Protein AF-A0A936UCB1-F1 (afdb_monomer_lite)

Radius of gyration: 18.05 Å; chains: 1; bounding box: 38×47×45 Å

Sequence (151 aa):
MPIAEDTWVQVEEYYRLNTLGQANGAHMTWVNGNPQIIRSNLQPRTDATQKFSCSYLVIGMDYWINTGSTQGVGVWYDDHYLDTTRARLVLANAASWNASTIRSPQPATSWSTTGVVAQFKPAGFASGTDAWLYLIRADGSVSPGWKIRLP

pLDDT: mean 87.64, std 11.0, range [55.38, 97.44]

Foldseek 3Di:
DDDDPPDDKDKDWDWAADDAPFQQTWTWIDILLHTPDTGGRHHPDNDPPDDDDPVDDDPDDDDDDDPPDPDDDDDDDDQDDDDPAQWFKWKFDDQDSSPTSDTHTFDFPDDDPVDTHGDDDCPPPDAQDKIWIWTQDRVRDIDRTDIDTHD

Structure (mmCIF, N/CA/C/O backbone):
data_AF-A0A936UCB1-F1
#
_entry.id   AF-A0A936UCB1-F1
#
loop_
_atom_site.group_PDB
_atom_site.id
_atom_site.type_symbol
_atom_site.label_atom_id
_atom_site.label_alt_id
_atom_site.label_comp_id
_atom_site.label_asym_id
_atom_site.label_entity_id
_atom_site.label_seq_id
_atom_site.pdbx_PDB_ins_code
_atom_site.Cartn_x
_atom_site.Cartn_y
_atom_site.Cartn_z
_atom_site.occupancy
_atom_site.B_iso_or_equiv
_atom_site.auth_seq_id
_atom_site.auth_comp_id
_atom_site.auth_asym_id
_atom_site.auth_atom_id
_atom_site.pdbx_PDB_model_num
ATOM 1 N N . MET A 1 1 ? -14.006 5.655 -10.921 1.00 55.88 1 MET A N 1
ATOM 2 C CA . MET A 1 1 ? -15.152 6.122 -10.108 1.00 55.88 1 MET A CA 1
ATOM 3 C C . MET A 1 1 ? -14.958 7.610 -9.877 1.00 55.88 1 MET A C 1
ATOM 5 O O . MET A 1 1 ? -13.834 7.960 -9.536 1.00 55.88 1 MET A O 1
ATOM 9 N N . PRO A 1 2 ? -15.955 8.478 -10.114 1.00 69.06 2 PRO A N 1
ATOM 10 C CA . PRO A 1 2 ? -15.820 9.886 -9.754 1.00 69.06 2 PRO A CA 1
ATOM 11 C C . PRO A 1 2 ? -15.627 9.999 -8.236 1.00 69.06 2 PRO A C 1
ATOM 13 O O . PRO A 1 2 ? -16.354 9.365 -7.472 1.00 69.06 2 PRO A O 1
ATOM 16 N N . ILE A 1 3 ? -14.605 10.741 -7.816 1.00 75.06 3 ILE A N 1
ATOM 17 C CA . ILE A 1 3 ? -14.358 11.073 -6.410 1.00 75.06 3 ILE A CA 1
ATOM 18 C C . ILE A 1 3 ? -15.127 12.363 -6.140 1.00 75.06 3 ILE A C 1
ATOM 20 O O . ILE A 1 3 ? -15.016 13.307 -6.920 1.00 75.06 3 ILE A O 1
ATOM 24 N N . ALA A 1 4 ? -15.948 12.374 -5.092 1.00 79.69 4 ALA A N 1
ATOM 25 C CA . ALA A 1 4 ? -16.664 13.578 -4.691 1.00 79.69 4 ALA A CA 1
ATOM 26 C C . ALA A 1 4 ? -15.680 14.645 -4.190 1.00 79.69 4 ALA A C 1
ATOM 28 O O . ALA A 1 4 ? -14.656 14.315 -3.588 1.00 79.69 4 ALA A O 1
ATOM 29 N N . GLU A 1 5 ? -16.010 15.914 -4.423 1.00 80.12 5 GLU A N 1
ATOM 30 C CA . GLU A 1 5 ? -15.307 17.040 -3.803 1.00 80.12 5 GLU A CA 1
ATOM 31 C C . GLU A 1 5 ? -15.405 16.951 -2.265 1.00 80.12 5 GLU A C 1
ATOM 33 O O . GLU A 1 5 ? -16.261 16.245 -1.720 1.00 80.12 5 GLU A O 1
ATOM 38 N N . ASP A 1 6 ? -14.472 17.603 -1.564 1.00 81.44 6 ASP A N 1
ATOM 39 C CA . ASP A 1 6 ? -14.401 17.654 -0.094 1.00 81.44 6 ASP A CA 1
ATOM 40 C C . ASP A 1 6 ? -14.372 16.287 0.617 1.00 81.44 6 ASP A C 1
ATOM 42 O O . ASP A 1 6 ? -14.832 16.133 1.750 1.00 81.44 6 ASP A O 1
ATOM 46 N N . THR A 1 7 ? -13.808 15.269 -0.038 1.00 85.69 7 THR A N 1
ATOM 47 C CA . THR A 1 7 ? -13.729 13.908 0.503 1.00 85.69 7 THR A CA 1
ATOM 48 C C . THR A 1 7 ? -12.285 13.429 0.605 1.00 85.69 7 THR A C 1
ATOM 50 O O . THR A 1 7 ? -11.549 13.415 -0.381 1.00 85.69 7 THR A O 1
ATOM 53 N N . TRP A 1 8 ? -11.892 12.950 1.789 1.00 86.44 8 TRP A N 1
ATOM 54 C CA . TRP A 1 8 ? -10.633 12.228 1.958 1.00 86.44 8 TRP A CA 1
ATOM 55 C C . TRP A 1 8 ? -10.693 10.877 1.249 1.00 86.44 8 TRP A C 1
ATOM 57 O O . TRP A 1 8 ? -11.614 10.082 1.454 1.00 86.44 8 TRP A O 1
ATOM 67 N N . VAL A 1 9 ? -9.676 10.597 0.441 1.00 89.00 9 VAL A N 1
ATOM 68 C CA . VAL A 1 9 ? -9.465 9.283 -0.160 1.00 89.00 9 VAL A CA 1
ATOM 69 C C . VAL A 1 9 ? -8.089 8.763 0.204 1.00 89.00 9 VAL A C 1
ATOM 71 O O . VAL A 1 9 ? -7.118 9.510 0.284 1.00 89.00 9 VAL A O 1
ATOM 74 N N . GLN A 1 10 ? -7.998 7.454 0.374 1.00 90.50 10 GLN A N 1
ATOM 75 C CA . GLN A 1 10 ? -6.728 6.772 0.458 1.00 90.50 10 GLN A CA 1
ATOM 76 C C . GLN A 1 10 ? -6.273 6.371 -0.945 1.00 90.50 10 GLN A C 1
ATOM 78 O O . GLN A 1 10 ? -6.988 5.650 -1.645 1.00 90.50 10 GLN A O 1
ATOM 83 N N . VAL A 1 11 ? -5.052 6.757 -1.309 1.00 90.69 11 VAL A N 1
ATOM 84 C CA . VAL A 1 11 ? -4.377 6.275 -2.517 1.00 90.69 11 VAL A CA 1
ATOM 85 C C . VAL A 1 11 ? -3.278 5.288 -2.126 1.00 90.69 11 VAL A C 1
ATOM 87 O O . VAL A 1 11 ? -2.480 5.549 -1.230 1.00 90.69 11 VAL A O 1
ATOM 90 N N . GLU A 1 12 ? -3.245 4.139 -2.796 1.00 92.06 12 GLU A N 1
ATOM 91 C CA . GLU A 1 12 ? -2.152 3.170 -2.710 1.00 92.06 12 GLU A CA 1
ATOM 92 C C . GLU A 1 12 ? -1.565 2.968 -4.105 1.00 92.06 12 GLU A C 1
ATOM 94 O O . GLU A 1 12 ? -2.309 2.707 -5.052 1.00 92.06 12 GLU A O 1
ATOM 99 N N . GLU A 1 13 ? -0.240 3.021 -4.220 1.00 91.56 13 GLU A N 1
ATOM 100 C CA . GLU A 1 13 ? 0.474 2.735 -5.460 1.00 91.56 13 GLU A CA 1
ATOM 101 C C . GLU A 1 13 ? 1.567 1.686 -5.233 1.00 91.56 13 GLU A C 1
ATOM 103 O O . GLU A 1 13 ? 2.275 1.686 -4.225 1.00 91.56 13 GLU A O 1
ATOM 108 N N . TYR A 1 14 ? 1.705 0.774 -6.193 1.00 92.06 14 TYR A N 1
ATOM 109 C CA . TYR A 1 14 ? 2.796 -0.184 -6.265 1.00 92.06 14 TYR A CA 1
ATOM 110 C C . TYR A 1 14 ? 3.410 -0.170 -7.659 1.00 92.06 14 TYR A C 1
ATOM 112 O O . TYR A 1 14 ? 2.719 -0.383 -8.660 1.00 92.06 14 TYR A O 1
ATOM 120 N N . TYR A 1 15 ? 4.730 -0.007 -7.705 1.00 92.06 15 TYR A N 1
ATOM 121 C CA . TYR A 1 15 ? 5.501 -0.050 -8.935 1.00 92.06 15 TYR A CA 1
ATOM 122 C C . TYR A 1 15 ? 6.654 -1.045 -8.824 1.00 92.06 15 TYR A C 1
ATOM 124 O O . TYR A 1 15 ? 7.348 -1.120 -7.810 1.00 92.06 15 TYR A O 1
ATOM 132 N N . ARG A 1 16 ? 6.881 -1.813 -9.890 1.00 91.81 16 ARG A N 1
ATOM 133 C CA . ARG A 1 16 ? 8.014 -2.734 -10.007 1.00 91.81 16 ARG A CA 1
ATOM 134 C C . ARG A 1 16 ? 8.552 -2.722 -11.428 1.00 91.81 16 ARG A C 1
ATOM 136 O O . ARG A 1 16 ? 7.820 -3.004 -12.375 1.00 91.81 16 ARG A O 1
ATOM 143 N N . LEU A 1 17 ? 9.855 -2.489 -11.571 1.00 92.88 17 LEU A N 1
ATOM 144 C CA . LEU A 1 17 ? 10.539 -2.665 -12.851 1.00 92.88 17 LEU A CA 1
ATOM 145 C C . LEU A 1 17 ? 10.477 -4.124 -13.316 1.00 92.88 17 LEU A C 1
ATOM 147 O O . LEU A 1 17 ? 10.428 -5.060 -12.521 1.00 92.88 17 LEU A O 1
ATOM 151 N N . ASN A 1 18 ? 10.535 -4.317 -14.625 1.00 96.00 18 ASN A N 1
ATOM 152 C CA . ASN A 1 18 ? 10.635 -5.639 -15.222 1.00 96.00 18 ASN A CA 1
ATOM 153 C C . ASN A 1 18 ? 12.029 -6.268 -15.057 1.00 96.00 18 ASN A C 1
ATOM 155 O O . ASN A 1 18 ? 13.029 -5.580 -14.828 1.00 96.00 18 ASN A O 1
ATOM 159 N N . THR A 1 19 ? 12.114 -7.581 -15.252 1.00 95.88 19 THR A N 1
ATOM 160 C CA . THR A 1 19 ? 13.345 -8.288 -15.631 1.00 95.88 19 THR A CA 1
ATOM 161 C C . THR A 1 19 ? 13.718 -7.903 -17.068 1.00 95.88 19 THR A C 1
ATOM 163 O O . THR A 1 19 ? 12.837 -7.759 -17.914 1.00 95.88 19 THR A O 1
ATOM 166 N N . LEU A 1 20 ? 15.009 -7.719 -17.371 1.00 96.19 20 LEU A N 1
ATOM 167 C CA . LEU A 1 20 ? 15.438 -7.324 -18.720 1.00 96.19 20 LEU A CA 1
ATOM 168 C C . LEU A 1 20 ? 15.006 -8.349 -19.774 1.00 96.19 20 LEU A C 1
ATOM 170 O O . LEU A 1 20 ? 15.122 -9.553 -19.560 1.00 96.19 20 LEU A O 1
ATOM 174 N N . GLY A 1 21 ? 14.480 -7.847 -20.893 1.00 95.75 21 GLY A N 1
ATOM 175 C CA . GLY A 1 21 ? 13.945 -8.666 -21.984 1.00 95.75 21 GLY A CA 1
ATOM 176 C C . GLY A 1 21 ? 12.608 -9.357 -21.684 1.00 95.75 21 GLY A C 1
ATOM 177 O O . GLY A 1 21 ? 12.139 -10.125 -22.515 1.00 95.75 21 GLY A O 1
ATOM 178 N N . GLN A 1 22 ? 11.994 -9.109 -20.522 1.00 97.44 22 GLN A N 1
ATOM 179 C CA . GLN A 1 22 ? 10.704 -9.681 -20.133 1.00 97.44 22 GLN A CA 1
ATOM 180 C C . GLN A 1 22 ? 9.688 -8.568 -19.868 1.00 97.44 22 GLN A C 1
ATOM 182 O O . GLN A 1 22 ? 10.001 -7.579 -19.207 1.00 97.44 22 GLN A O 1
ATOM 187 N N . ALA A 1 23 ? 8.450 -8.750 -20.317 1.00 96.75 23 ALA A N 1
ATOM 188 C CA . ALA A 1 23 ? 7.335 -7.859 -20.003 1.00 96.75 23 ALA A CA 1
ATOM 189 C C . ALA A 1 23 ? 6.635 -8.318 -18.711 1.00 96.75 23 ALA A C 1
ATOM 191 O O . ALA A 1 23 ? 5.514 -8.811 -18.743 1.00 96.75 23 ALA A O 1
ATOM 192 N N . ASN A 1 24 ? 7.328 -8.224 -17.571 1.00 96.50 24 ASN A N 1
ATOM 193 C CA . ASN A 1 24 ? 6.841 -8.673 -16.254 1.00 96.50 24 ASN A CA 1
ATOM 194 C C . ASN A 1 24 ? 6.903 -7.580 -15.164 1.00 96.50 24 ASN A C 1
ATOM 196 O O . ASN A 1 24 ? 6.847 -7.872 -13.966 1.00 96.50 24 ASN A O 1
ATOM 200 N N . GLY A 1 25 ? 7.066 -6.319 -15.554 1.00 95.56 25 GLY A N 1
ATOM 201 C CA . GLY A 1 25 ? 6.957 -5.160 -14.672 1.00 95.56 25 GLY A CA 1
ATOM 202 C C . GLY A 1 25 ? 5.511 -4.918 -14.243 1.00 95.56 25 GLY A C 1
ATOM 203 O O . GLY A 1 25 ? 4.572 -5.369 -14.901 1.00 95.56 25 GLY A O 1
ATOM 204 N N . ALA A 1 26 ? 5.330 -4.194 -13.142 1.00 94.75 26 ALA A N 1
ATOM 205 C CA . ALA A 1 26 ? 4.020 -3.941 -12.561 1.00 94.75 26 ALA A CA 1
ATOM 206 C C . ALA A 1 26 ? 3.805 -2.462 -12.237 1.00 94.75 26 ALA A C 1
ATOM 208 O O . ALA A 1 26 ? 4.715 -1.793 -11.756 1.00 94.75 26 ALA A O 1
ATOM 209 N N . HIS A 1 27 ? 2.581 -1.994 -12.473 1.00 94.38 27 HIS A N 1
ATOM 210 C CA . HIS A 1 27 ? 2.055 -0.727 -11.980 1.00 94.38 27 HIS A CA 1
ATOM 211 C C . HIS A 1 27 ? 0.621 -0.978 -11.531 1.00 94.38 27 HIS A C 1
ATOM 213 O O . HIS A 1 27 ? -0.216 -1.446 -12.313 1.00 94.38 27 HIS A O 1
ATOM 219 N N . MET A 1 28 ? 0.361 -0.724 -10.258 1.00 94.19 28 MET A N 1
ATOM 220 C CA . MET A 1 28 ? -0.936 -0.942 -9.652 1.00 94.19 28 MET A CA 1
ATOM 221 C C . MET A 1 28 ? -1.307 0.249 -8.779 1.00 94.19 28 MET A C 1
ATOM 223 O O . MET A 1 28 ? -0.477 0.720 -8.006 1.00 94.19 28 MET A O 1
ATOM 227 N N . THR A 1 29 ? -2.555 0.690 -8.880 1.00 93.44 29 THR A N 1
ATOM 228 C CA . THR A 1 29 ? -3.090 1.805 -8.099 1.00 93.44 29 THR A CA 1
ATOM 229 C C . THR A 1 29 ? -4.451 1.424 -7.550 1.00 93.44 29 THR A C 1
ATOM 231 O O . THR A 1 29 ? -5.295 0.893 -8.282 1.00 93.44 29 THR A O 1
ATOM 234 N N . TRP A 1 30 ? -4.688 1.745 -6.284 1.00 93.19 30 TRP A N 1
ATOM 235 C CA . TRP A 1 30 ? -5.982 1.612 -5.632 1.00 93.19 30 TRP A CA 1
ATOM 236 C C . TRP A 1 30 ? -6.408 2.944 -5.028 1.00 93.19 30 TRP A C 1
ATOM 238 O O . TRP A 1 30 ? -5.582 3.695 -4.517 1.00 93.19 30 TRP A O 1
ATOM 248 N N . VAL A 1 31 ? -7.714 3.198 -5.055 1.00 92.88 31 VAL A N 1
ATOM 249 C CA . VAL A 1 31 ? -8.354 4.321 -4.363 1.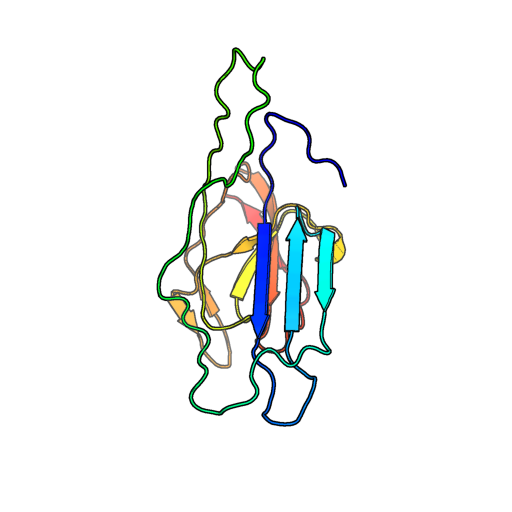00 92.88 31 VAL A CA 1
ATOM 250 C C . VAL A 1 31 ? -9.409 3.753 -3.427 1.00 92.88 31 VAL A C 1
ATOM 252 O O . VAL A 1 31 ? -10.301 3.026 -3.872 1.00 92.88 31 VAL A O 1
ATOM 255 N N . ASN A 1 32 ? -9.295 4.037 -2.129 1.00 92.19 32 ASN A N 1
ATOM 256 C CA . ASN A 1 32 ? -10.138 3.460 -1.075 1.00 92.19 32 ASN A CA 1
ATOM 257 C C . ASN A 1 32 ? -10.234 1.931 -1.194 1.00 92.19 32 ASN A C 1
ATOM 259 O O . ASN A 1 32 ? -11.317 1.350 -1.188 1.00 92.19 32 ASN A O 1
ATOM 263 N N . GLY A 1 33 ? -9.091 1.285 -1.436 1.00 91.56 33 GLY A N 1
ATOM 264 C CA . GLY A 1 33 ? -8.991 -0.158 -1.640 1.00 91.56 33 GLY A CA 1
ATOM 265 C C . GLY A 1 33 ? -9.524 -0.700 -2.973 1.00 91.56 33 GLY A C 1
ATOM 266 O O . GLY A 1 33 ? -9.289 -1.875 -3.268 1.00 91.56 33 GLY A O 1
ATOM 267 N N . ASN A 1 34 ? -10.163 0.132 -3.804 1.00 91.94 34 ASN A N 1
ATOM 268 C CA . ASN A 1 34 ? -10.702 -0.250 -5.109 1.00 91.94 34 ASN A CA 1
ATOM 269 C C . ASN A 1 34 ? -9.644 -0.106 -6.212 1.00 91.94 34 ASN A C 1
ATOM 271 O O . ASN A 1 34 ? -9.070 0.980 -6.352 1.00 91.94 34 ASN A O 1
ATOM 275 N N . PRO A 1 35 ? -9.406 -1.140 -7.038 1.00 92.44 35 PRO A N 1
ATOM 276 C CA . PRO A 1 35 ? -8.410 -1.078 -8.103 1.00 92.44 35 PRO A CA 1
ATOM 277 C C . PRO A 1 35 ? -8.792 -0.028 -9.154 1.00 92.44 35 PRO A C 1
ATOM 279 O O . PRO A 1 35 ? -9.907 -0.039 -9.669 1.00 92.44 35 PRO A O 1
ATOM 282 N N . GLN A 1 36 ? -7.855 0.863 -9.481 1.00 93.38 36 GLN A N 1
ATOM 283 C CA . GLN A 1 36 ? -7.975 1.827 -10.583 1.00 93.38 36 GLN A CA 1
ATOM 284 C C . GLN A 1 36 ? -7.072 1.437 -11.757 1.00 93.38 36 GLN A C 1
ATOM 286 O O . GLN A 1 36 ? -7.476 1.508 -12.915 1.00 93.38 36 GLN A O 1
ATOM 291 N N . ILE A 1 37 ? -5.853 0.982 -11.456 1.00 94.38 37 ILE A N 1
ATOM 292 C CA . ILE A 1 37 ? -4.878 0.499 -12.437 1.00 94.38 37 ILE A CA 1
ATOM 293 C C . ILE A 1 37 ? -4.357 -0.843 -11.943 1.00 94.38 37 ILE A C 1
ATOM 295 O O . ILE A 1 37 ? -3.934 -0.948 -10.798 1.00 94.38 37 ILE A O 1
ATOM 299 N N . ILE A 1 38 ? -4.370 -1.866 -12.799 1.00 95.69 38 ILE A N 1
ATOM 300 C CA . ILE A 1 38 ? -3.748 -3.167 -12.528 1.00 95.69 38 ILE A CA 1
ATOM 301 C C . ILE A 1 38 ? -3.043 -3.616 -13.805 1.00 95.69 38 ILE A C 1
ATOM 303 O O . ILE A 1 38 ? -3.665 -4.148 -14.722 1.00 95.69 38 ILE A O 1
ATOM 307 N N . ARG A 1 39 ? -1.736 -3.361 -13.885 1.00 96.31 39 ARG A N 1
ATOM 308 C CA . ARG A 1 39 ? -0.881 -3.781 -15.000 1.00 96.31 39 ARG A CA 1
ATOM 309 C C . ARG A 1 39 ? 0.265 -4.618 -14.450 1.00 96.31 39 ARG A C 1
ATOM 311 O O . ARG A 1 39 ? 0.940 -4.194 -13.516 1.00 96.31 39 ARG A O 1
ATOM 318 N N . SER A 1 40 ? 0.484 -5.795 -15.023 1.00 95.38 40 SER A N 1
ATOM 319 C CA . SER A 1 40 ? 1.518 -6.754 -14.588 1.00 95.38 40 SER A CA 1
ATOM 320 C C .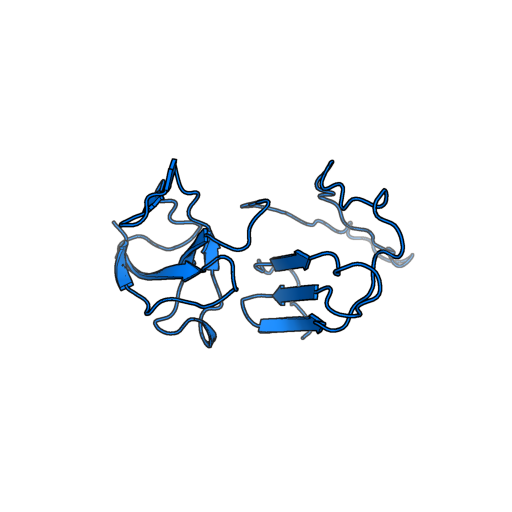 SER A 1 40 ? 2.393 -7.272 -15.734 1.00 95.38 40 SER A C 1
ATOM 322 O O . SER A 1 40 ? 3.250 -8.129 -15.526 1.00 95.38 40 SER A O 1
ATOM 324 N N . ASN A 1 41 ? 2.183 -6.737 -16.934 1.00 96.50 41 ASN A N 1
ATOM 325 C CA . ASN A 1 41 ? 2.848 -7.107 -18.177 1.00 96.50 41 ASN A CA 1
ATOM 326 C C . ASN A 1 41 ? 3.642 -5.931 -18.775 1.00 96.50 41 ASN A C 1
ATOM 328 O O . ASN A 1 41 ? 3.652 -5.723 -19.986 1.00 96.50 41 ASN A O 1
ATOM 332 N N . LEU A 1 42 ? 4.253 -5.105 -17.923 1.00 96.19 42 LEU A N 1
ATOM 333 C CA . LEU A 1 42 ? 4.973 -3.908 -18.361 1.00 96.19 42 LEU A CA 1
ATOM 334 C C . LEU A 1 42 ? 6.447 -4.208 -18.645 1.00 96.19 42 LEU A C 1
ATOM 336 O O . LEU A 1 42 ? 7.047 -5.068 -18.005 1.00 96.19 42 LEU A O 1
ATOM 340 N N . GLN A 1 43 ? 7.058 -3.437 -19.542 1.00 95.94 43 GLN A N 1
ATOM 341 C CA . GLN A 1 43 ? 8.508 -3.430 -19.752 1.00 95.94 43 GLN A CA 1
ATOM 342 C C . GLN A 1 43 ? 9.064 -1.998 -19.632 1.00 95.94 43 GLN A C 1
ATOM 344 O O . GLN A 1 43 ? 9.502 -1.424 -20.625 1.00 95.94 43 GLN A O 1
ATOM 349 N N . PRO A 1 44 ? 9.006 -1.376 -18.436 1.00 92.12 44 PRO A N 1
ATOM 350 C CA . PRO A 1 44 ? 9.419 0.017 -18.249 1.00 92.12 44 PRO A CA 1
ATOM 351 C C . PRO A 1 44 ? 10.921 0.262 -18.417 1.00 92.12 44 PRO A C 1
ATOM 353 O O . PRO A 1 44 ? 11.326 1.407 -18.589 1.00 92.12 44 PRO A O 1
ATOM 356 N N . ARG A 1 45 ? 11.753 -0.785 -18.366 1.00 94.06 45 ARG A N 1
ATOM 357 C CA . ARG A 1 45 ? 13.180 -0.688 -18.670 1.00 94.06 45 ARG A CA 1
ATOM 358 C C . ARG A 1 45 ? 13.621 -1.693 -19.726 1.00 94.06 45 ARG A C 1
ATOM 360 O O . ARG A 1 45 ? 13.208 -2.857 -19.740 1.00 94.06 45 ARG A O 1
ATOM 367 N N . THR A 1 46 ? 14.529 -1.236 -20.570 1.00 95.81 46 THR A N 1
ATOM 368 C CA . THR A 1 46 ? 15.224 -2.016 -21.597 1.00 95.81 46 THR A CA 1
ATOM 369 C C . THR A 1 46 ? 16.699 -2.207 -21.262 1.00 95.81 46 THR A C 1
ATOM 371 O O . THR A 1 46 ? 17.335 -3.069 -21.856 1.00 95.81 46 THR A O 1
ATOM 374 N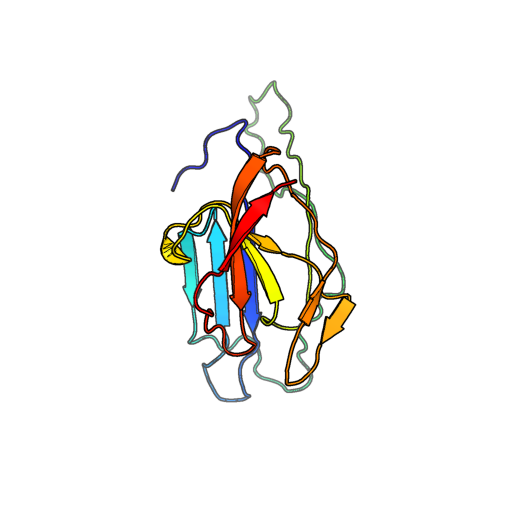 N . ASP A 1 47 ? 17.226 -1.463 -20.286 1.00 94.62 47 ASP A N 1
ATOM 375 C CA . ASP A 1 47 ? 18.636 -1.482 -19.899 1.00 94.62 47 ASP A CA 1
ATOM 376 C C . ASP A 1 47 ? 18.831 -1.629 -18.372 1.00 94.62 47 ASP A C 1
ATOM 378 O O . ASP A 1 47 ? 17.978 -1.255 -17.561 1.00 94.62 47 ASP A O 1
ATOM 382 N N . ALA A 1 48 ? 19.955 -2.221 -17.950 1.00 91.56 48 ALA A N 1
ATOM 383 C CA . ALA A 1 48 ? 20.285 -2.433 -16.538 1.00 91.56 48 ALA A CA 1
ATOM 384 C C . ALA A 1 48 ? 20.566 -1.130 -15.767 1.00 91.56 48 ALA A C 1
ATOM 386 O O . ALA A 1 48 ? 20.392 -1.099 -14.543 1.00 91.56 48 ALA A O 1
ATOM 387 N N . THR A 1 49 ? 21.005 -0.084 -16.465 1.00 92.00 49 THR A N 1
ATOM 388 C CA . THR A 1 49 ? 21.327 1.246 -15.928 1.00 92.00 49 THR A CA 1
ATOM 389 C C . THR A 1 49 ? 20.080 2.069 -15.613 1.00 92.00 49 THR A C 1
ATOM 391 O O . THR A 1 49 ? 20.126 2.923 -14.733 1.00 92.00 49 THR A O 1
ATOM 394 N N . GLN A 1 50 ? 18.943 1.769 -16.245 1.00 91.19 50 GLN A N 1
ATOM 395 C CA . GLN A 1 50 ? 17.662 2.406 -15.952 1.00 91.19 50 GLN A CA 1
ATOM 396 C C . GLN A 1 50 ? 17.153 1.935 -14.584 1.00 91.19 50 GLN A C 1
ATOM 398 O O . GLN A 1 50 ? 16.717 0.789 -14.415 1.00 91.19 50 GLN A O 1
ATOM 403 N N . LYS A 1 51 ? 17.244 2.819 -13.588 1.00 84.88 51 LYS A N 1
ATOM 404 C CA . LYS A 1 51 ? 16.765 2.584 -12.223 1.00 84.88 51 LYS A CA 1
ATOM 405 C C . LYS A 1 51 ? 15.465 3.335 -11.975 1.00 84.88 51 LYS A C 1
ATOM 407 O O . LYS A 1 51 ? 15.233 4.404 -12.530 1.00 84.88 51 LYS A O 1
ATOM 412 N N . PHE A 1 52 ? 14.637 2.768 -11.107 1.00 78.50 52 PHE A N 1
ATOM 413 C CA . PHE A 1 52 ? 13.493 3.472 -10.557 1.00 78.50 52 PHE A CA 1
ATOM 414 C C . PHE A 1 52 ? 13.999 4.314 -9.392 1.00 78.50 52 PHE A C 1
ATOM 416 O O . PHE A 1 52 ? 14.321 3.789 -8.327 1.00 78.50 52 PHE A O 1
ATOM 423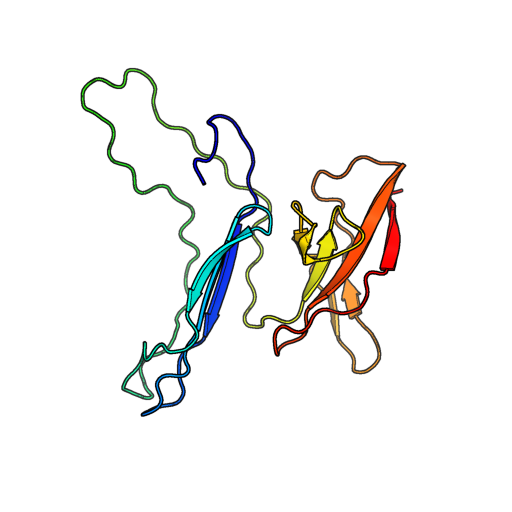 N N . SER A 1 53 ? 14.152 5.606 -9.645 1.00 71.81 53 SER A N 1
ATOM 424 C CA . SER A 1 53 ? 14.618 6.568 -8.657 1.00 71.81 53 SER A CA 1
ATOM 425 C C . SER A 1 53 ? 13.410 7.183 -7.959 1.00 71.81 53 SER A C 1
ATOM 427 O O . SER A 1 53 ? 12.858 8.170 -8.434 1.00 71.81 53 SER A O 1
ATOM 429 N N . CYS A 1 54 ? 13.013 6.637 -6.809 1.00 63.78 54 CYS A N 1
ATOM 430 C CA . CYS A 1 54 ? 12.114 7.328 -5.876 1.00 63.78 54 CYS A CA 1
ATOM 431 C C . CYS A 1 54 ? 12.881 8.414 -5.103 1.00 63.78 54 CYS A C 1
ATOM 433 O O . CYS A 1 54 ? 12.913 8.411 -3.877 1.00 63.78 54 CYS A O 1
ATOM 435 N N . SER A 1 55 ? 13.583 9.303 -5.808 1.00 55.38 55 SER A N 1
ATOM 436 C CA . SER A 1 55 ? 14.440 10.321 -5.183 1.00 55.38 55 SER A CA 1
ATOM 437 C C . SER A 1 55 ? 13.648 11.492 -4.600 1.00 55.38 55 SER A C 1
ATOM 439 O O . SER A 1 55 ? 14.201 12.266 -3.827 1.00 55.38 55 SER A O 1
ATOM 441 N N . TYR A 1 56 ? 12.373 11.633 -4.965 1.00 57.44 56 TYR A N 1
ATOM 442 C CA . TYR A 1 56 ? 11.476 12.646 -4.428 1.00 57.44 56 TYR A CA 1
ATOM 443 C C . TYR A 1 56 ? 10.023 12.175 -4.547 1.00 57.44 56 TYR A C 1
ATOM 445 O O . TYR A 1 56 ? 9.628 11.582 -5.550 1.00 57.44 56 TYR A O 1
ATOM 453 N N . LEU A 1 57 ? 9.237 12.429 -3.502 1.00 68.50 57 LEU A N 1
ATOM 454 C CA . LEU A 1 57 ? 7.782 12.348 -3.548 1.00 68.50 57 LEU A CA 1
ATOM 455 C C . LEU A 1 57 ? 7.276 13.686 -4.088 1.00 68.50 57 LEU A C 1
ATOM 457 O O . LEU A 1 57 ? 7.515 14.726 -3.473 1.00 68.50 57 LEU A O 1
ATOM 461 N N . VAL A 1 58 ? 6.593 13.673 -5.231 1.00 68.25 58 VAL A N 1
ATOM 462 C CA . VAL A 1 58 ? 5.873 14.860 -5.702 1.00 68.25 58 VAL A CA 1
ATOM 463 C C . VAL A 1 58 ? 4.541 14.904 -4.977 1.00 68.25 58 VAL A C 1
ATOM 465 O O . VAL A 1 58 ? 3.613 14.184 -5.329 1.00 68.25 58 VAL A O 1
ATOM 468 N N . ILE A 1 59 ? 4.465 15.743 -3.948 1.00 70.06 59 ILE A N 1
ATOM 469 C CA . ILE A 1 59 ? 3.196 16.127 -3.335 1.00 70.06 59 ILE A CA 1
ATOM 470 C C . ILE A 1 59 ? 2.749 17.400 -4.048 1.00 70.06 59 ILE A C 1
ATOM 472 O O . ILE A 1 59 ? 3.315 18.470 -3.830 1.00 70.06 59 ILE A O 1
ATOM 476 N N . GLY A 1 60 ? 1.778 17.283 -4.947 1.00 65.38 60 GLY A N 1
ATOM 477 C CA . GLY A 1 60 ? 1.283 18.413 -5.723 1.00 65.38 60 GLY A CA 1
ATOM 478 C C . GLY A 1 60 ? 0.174 17.999 -6.678 1.00 65.38 60 GLY A C 1
ATOM 479 O O . GLY A 1 60 ? 0.112 16.853 -7.113 1.00 65.38 60 GLY A O 1
ATOM 480 N N . MET A 1 61 ? -0.720 18.934 -6.986 1.00 64.25 61 MET A N 1
ATOM 481 C CA . MET A 1 61 ? -1.657 18.767 -8.092 1.00 64.25 61 MET A CA 1
ATOM 482 C C . MET A 1 61 ? -1.040 19.320 -9.373 1.00 64.25 61 MET A C 1
ATOM 484 O O . MET A 1 61 ? -0.653 20.487 -9.397 1.00 64.25 61 MET A O 1
ATOM 488 N N . ASP A 1 62 ? -1.075 18.538 -10.448 1.00 60.03 62 ASP A N 1
ATOM 489 C CA . ASP A 1 62 ? -1.153 19.097 -11.798 1.00 60.03 62 ASP A CA 1
ATOM 490 C C . ASP A 1 62 ? -2.635 19.341 -12.102 1.00 6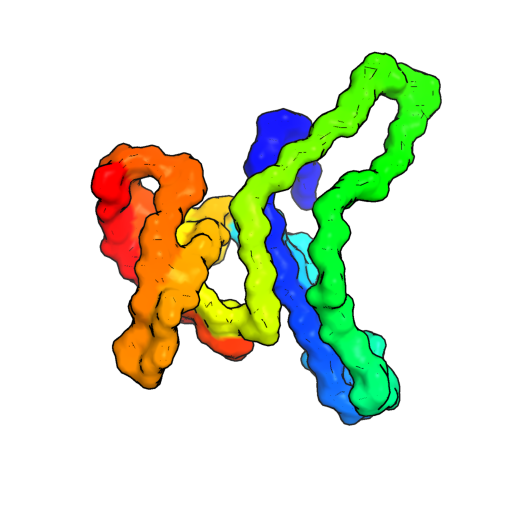0.03 62 ASP A C 1
ATOM 492 O O . ASP A 1 62 ? -3.406 18.394 -12.265 1.00 60.03 62 ASP A O 1
ATOM 496 N N . TYR A 1 63 ? -3.062 20.604 -12.147 1.00 63.22 63 TYR A N 1
ATOM 497 C CA . TYR A 1 63 ? -4.419 20.957 -12.563 1.00 63.22 63 TYR A CA 1
ATOM 498 C C . TYR A 1 63 ? -4.419 21.940 -13.731 1.00 63.22 63 TYR A C 1
ATOM 500 O O . TYR A 1 63 ? -3.547 22.796 -13.872 1.00 63.22 63 TYR A O 1
ATOM 508 N N . TRP A 1 64 ? -5.474 21.852 -14.537 1.00 56.12 64 TRP A N 1
ATOM 509 C CA . TRP A 1 64 ? -5.911 22.911 -15.440 1.00 56.12 64 TRP A CA 1
ATOM 510 C C . TRP A 1 64 ? -7.095 23.628 -14.780 1.00 56.12 64 TRP A C 1
ATOM 512 O O . TRP A 1 64 ? -8.160 23.030 -14.635 1.00 56.12 64 TRP A O 1
ATOM 522 N N . ILE A 1 65 ? -6.931 24.889 -14.356 1.00 65.50 65 ILE A N 1
ATOM 523 C CA . ILE A 1 65 ? -8.079 25.693 -13.898 1.00 65.50 65 ILE A CA 1
ATOM 524 C C . ILE A 1 65 ? -8.808 26.191 -15.137 1.00 65.50 65 ILE A C 1
ATOM 526 O O . ILE A 1 65 ? -8.222 26.874 -15.978 1.00 65.50 65 ILE A O 1
ATOM 530 N N . ASN A 1 66 ? -10.099 25.886 -15.235 1.00 64.75 66 ASN A N 1
ATOM 531 C CA . ASN A 1 66 ? -10.962 26.538 -16.212 1.00 64.75 66 ASN A CA 1
ATOM 532 C C . ASN A 1 66 ? -10.903 28.058 -16.009 1.00 64.75 66 ASN A C 1
ATOM 534 O O . ASN A 1 66 ? -11.029 28.541 -14.887 1.00 64.75 66 ASN A O 1
ATOM 538 N N . THR A 1 67 ? -10.790 28.823 -17.091 1.00 64.44 67 THR A N 1
ATOM 539 C CA . THR A 1 67 ? -10.643 30.293 -17.081 1.00 64.44 67 THR A CA 1
ATOM 540 C C . THR A 1 67 ? -11.763 31.066 -16.365 1.00 64.44 67 THR A C 1
ATOM 542 O O . THR A 1 67 ? -11.634 32.271 -16.181 1.00 64.44 67 THR A O 1
ATOM 545 N N . GLY A 1 68 ? -12.843 30.399 -15.941 1.00 66.50 68 GLY A N 1
ATOM 546 C CA . GLY A 1 68 ? -13.940 30.969 -15.152 1.00 66.50 68 GLY A CA 1
ATOM 547 C C . GLY A 1 68 ? -13.996 30.543 -13.678 1.00 66.50 68 GLY A C 1
ATOM 548 O O . GLY A 1 68 ? -14.950 30.919 -13.001 1.00 66.50 68 GLY A O 1
ATOM 549 N N . SER A 1 69 ? -13.041 29.755 -13.167 1.00 68.25 69 SER A N 1
ATOM 550 C CA . SER A 1 69 ? -13.054 29.371 -11.747 1.00 68.25 69 SER A CA 1
ATOM 551 C C . SER A 1 69 ? -12.714 30.571 -10.867 1.00 68.25 69 SER A C 1
ATOM 553 O O . SER A 1 69 ? -11.620 31.124 -10.952 1.00 68.25 69 SER A O 1
ATOM 555 N N . THR A 1 70 ? -13.645 30.964 -10.000 1.00 65.19 70 THR A N 1
ATOM 556 C CA . THR A 1 70 ? -13.436 32.011 -8.986 1.00 65.19 70 THR A CA 1
ATOM 557 C C . THR A 1 70 ? -12.957 31.450 -7.649 1.00 65.19 70 THR A C 1
ATOM 559 O O . THR A 1 70 ? -12.531 32.208 -6.781 1.00 65.19 70 THR A O 1
ATOM 562 N N . GLN A 1 71 ? -13.002 30.127 -7.486 1.00 61.72 71 GLN A N 1
ATOM 563 C CA . GLN A 1 71 ? -12.453 29.416 -6.339 1.00 61.72 71 GLN A CA 1
ATOM 564 C C . GLN A 1 71 ? -11.123 28.783 -6.760 1.00 61.72 71 GLN A C 1
ATOM 566 O O . GLN A 1 71 ? -11.040 28.117 -7.797 1.00 61.72 71 GLN A O 1
ATOM 571 N N . GLY A 1 72 ? -10.061 29.042 -5.996 1.00 64.31 72 GLY A N 1
ATOM 572 C CA . GLY A 1 72 ? -8.813 28.300 -6.149 1.00 64.31 72 GLY A CA 1
ATOM 573 C C . GLY A 1 72 ? -9.042 26.833 -5.789 1.00 64.31 72 GLY A C 1
ATOM 574 O O . GLY A 1 72 ? -9.876 26.532 -4.939 1.00 64.31 72 GLY A O 1
ATOM 575 N N . VAL A 1 73 ? -8.311 25.918 -6.425 1.00 71.81 73 VAL A N 1
ATOM 576 C CA . VAL A 1 73 ? -8.372 24.502 -6.046 1.00 71.81 73 VAL A CA 1
ATOM 577 C C . VAL A 1 73 ? -7.430 24.271 -4.869 1.00 71.81 73 VAL A C 1
ATOM 579 O O . VAL A 1 73 ? -6.233 24.547 -4.966 1.00 71.81 73 VAL A O 1
ATOM 582 N N . GLY A 1 74 ? -7.976 23.790 -3.754 1.00 77.56 74 GLY A N 1
ATOM 583 C CA . GLY A 1 74 ? -7.207 23.306 -2.613 1.00 77.56 74 GLY A CA 1
ATOM 584 C C . GLY A 1 74 ? -7.175 21.784 -2.619 1.00 77.56 74 GLY A C 1
ATOM 585 O O . GLY A 1 74 ? -8.215 21.150 -2.776 1.00 77.56 74 GLY A O 1
ATOM 586 N N . VAL A 1 75 ? -5.994 21.197 -2.436 1.00 80.69 75 VAL A N 1
ATOM 587 C CA . VAL A 1 75 ? -5.863 19.773 -2.114 1.00 80.69 75 VAL A CA 1
ATOM 588 C C . VAL A 1 75 ? -4.977 19.623 -0.895 1.00 80.69 75 VAL A C 1
ATOM 590 O O . VAL A 1 75 ? -3.930 20.262 -0.775 1.00 80.69 75 VAL A O 1
ATOM 593 N N . TRP A 1 76 ? -5.428 18.758 0.003 1.00 84.88 76 TRP A N 1
ATOM 594 C CA . TRP A 1 76 ? -4.735 18.385 1.220 1.00 84.88 76 TRP A CA 1
ATOM 595 C C . TRP A 1 76 ? -4.229 16.959 1.080 1.00 84.88 76 TRP A C 1
ATOM 597 O O . TRP A 1 76 ? -4.888 16.101 0.496 1.00 84.88 76 TRP A O 1
ATOM 607 N N . TYR A 1 77 ? -3.051 16.724 1.636 1.00 86.69 77 TYR A N 1
ATOM 608 C CA . TYR A 1 77 ? -2.433 15.413 1.681 1.00 86.69 77 TYR A CA 1
ATOM 609 C C . TYR A 1 77 ? -2.023 15.132 3.119 1.00 86.69 77 TYR A C 1
ATOM 611 O O . TYR A 1 77 ? -1.507 16.022 3.795 1.00 86.69 77 TYR A O 1
ATOM 619 N N . ASP A 1 78 ? -2.221 13.899 3.563 1.00 86.94 78 ASP A N 1
ATOM 620 C CA . ASP A 1 78 ? -1.825 13.441 4.890 1.00 86.94 78 ASP A CA 1
ATOM 621 C C . ASP A 1 78 ? -1.425 11.958 4.835 1.00 86.94 78 ASP A C 1
ATOM 623 O O . ASP A 1 78 ? -1.698 11.272 3.847 1.00 86.94 78 ASP A O 1
ATOM 627 N N . ASP A 1 79 ? -0.750 11.477 5.881 1.00 85.50 79 ASP A N 1
ATOM 628 C CA . ASP A 1 79 ? -0.400 10.066 6.096 1.00 85.50 79 ASP A CA 1
ATOM 629 C C . ASP A 1 79 ? 0.421 9.411 4.966 1.00 85.50 79 ASP A C 1
ATOM 631 O O . ASP A 1 79 ? 0.236 8.246 4.599 1.00 85.50 79 ASP A O 1
ATOM 635 N N . HIS A 1 80 ? 1.405 10.141 4.434 1.00 86.94 80 HIS A N 1
ATOM 636 C CA . HIS A 1 80 ? 2.323 9.595 3.436 1.00 86.94 80 HIS A CA 1
ATOM 637 C C . HIS A 1 80 ? 3.173 8.456 4.004 1.00 86.94 80 HIS A C 1
ATOM 639 O O . HIS A 1 80 ? 3.909 8.611 4.982 1.00 86.94 80 HIS A O 1
ATOM 645 N N . TYR A 1 81 ? 3.134 7.324 3.310 1.00 88.56 81 TYR A N 1
ATOM 646 C CA . TYR A 1 81 ? 3.992 6.177 3.554 1.00 88.56 81 TYR A CA 1
ATOM 647 C C . TYR A 1 81 ? 4.658 5.766 2.244 1.00 88.56 81 TYR A C 1
ATOM 649 O O . TYR A 1 81 ? 3.983 5.512 1.247 1.00 88.56 81 TYR A O 1
ATOM 657 N N . LEU A 1 82 ? 5.987 5.693 2.262 1.00 88.44 82 LEU A N 1
ATOM 658 C CA . LEU A 1 82 ? 6.797 5.253 1.137 1.00 88.44 82 LEU A CA 1
ATOM 659 C C . LEU A 1 82 ? 7.746 4.158 1.613 1.00 88.44 82 LEU A C 1
ATOM 661 O O . LEU A 1 82 ? 8.413 4.305 2.636 1.00 88.44 82 LEU A O 1
ATOM 665 N N . ASP A 1 83 ? 7.809 3.075 0.850 1.00 88.38 83 ASP A N 1
ATOM 666 C CA . ASP A 1 83 ? 8.678 1.940 1.127 1.00 88.38 83 ASP A CA 1
ATOM 667 C C . ASP A 1 83 ? 9.256 1.402 -0.187 1.00 88.38 83 ASP A C 1
ATOM 669 O O . ASP A 1 83 ? 8.726 1.626 -1.276 1.00 88.38 83 ASP A O 1
ATOM 673 N N . THR A 1 84 ? 10.366 0.685 -0.078 1.00 88.00 84 THR A N 1
ATOM 674 C CA . THR A 1 84 ? 11.026 0.001 -1.195 1.00 88.00 84 THR A CA 1
ATOM 675 C C . THR A 1 84 ? 10.487 -1.410 -1.413 1.00 88.00 84 THR A C 1
ATOM 677 O O . THR A 1 84 ? 10.810 -2.053 -2.414 1.00 88.00 84 THR A O 1
ATOM 680 N N . THR A 1 85 ? 9.651 -1.905 -0.496 1.00 88.38 85 THR A N 1
ATOM 681 C CA . THR A 1 85 ? 9.026 -3.221 -0.601 1.00 88.38 85 THR A CA 1
ATOM 682 C C . THR A 1 85 ? 7.507 -3.132 -0.518 1.00 88.38 85 THR A C 1
ATOM 684 O O . THR A 1 85 ? 6.932 -2.190 0.018 1.00 88.38 85 THR A O 1
ATOM 687 N N . ARG A 1 86 ? 6.829 -4.165 -1.028 1.00 91.19 86 ARG A N 1
ATOM 688 C CA . ARG A 1 86 ? 5.381 -4.306 -0.839 1.00 91.19 86 ARG A CA 1
ATOM 689 C C . ARG A 1 86 ? 5.029 -4.815 0.565 1.00 91.19 86 ARG A C 1
ATOM 691 O O . ARG A 1 86 ? 3.865 -4.719 0.953 1.00 91.19 86 ARG A O 1
ATOM 698 N N . ALA A 1 87 ? 6.004 -5.363 1.296 1.00 93.31 87 ALA A N 1
ATOM 699 C CA . ALA A 1 87 ? 5.784 -5.972 2.595 1.00 93.31 87 ALA A CA 1
ATOM 700 C C . ALA A 1 87 ? 5.517 -4.897 3.652 1.00 93.31 87 ALA A C 1
ATOM 702 O O . ALA A 1 87 ? 6.341 -4.014 3.854 1.00 93.31 87 ALA A O 1
ATOM 703 N N . ARG A 1 88 ? 4.362 -4.962 4.315 1.00 94.81 88 ARG A N 1
ATOM 704 C CA . ARG A 1 88 ? 3.949 -3.953 5.299 1.00 94.81 88 ARG A CA 1
ATOM 705 C C . ARG A 1 88 ? 2.824 -4.457 6.185 1.00 94.81 88 ARG A C 1
ATOM 707 O O . ARG A 1 88 ? 2.003 -5.275 5.763 1.00 94.81 88 ARG A O 1
ATOM 714 N N . LEU A 1 89 ? 2.775 -3.928 7.399 1.00 96.06 89 LEU A N 1
ATOM 715 C CA . LEU A 1 89 ? 1.647 -4.095 8.302 1.00 96.06 89 LEU A CA 1
ATOM 716 C C . LEU A 1 89 ? 0.612 -3.003 8.013 1.00 96.06 89 LEU A C 1
ATOM 718 O O . LEU A 1 89 ? 0.980 -1.857 7.762 1.00 96.06 89 LEU A O 1
ATOM 722 N N . VAL A 1 90 ? -0.672 -3.347 8.019 1.00 95.69 90 VAL A N 1
ATOM 723 C CA . VAL A 1 90 ? -1.758 -2.429 7.659 1.00 95.69 90 VAL A CA 1
ATOM 724 C C . VAL A 1 90 ? -2.908 -2.567 8.643 1.00 95.69 90 VAL A C 1
ATOM 726 O O . VAL A 1 90 ? -3.412 -3.667 8.855 1.00 95.69 90 VAL A O 1
ATOM 729 N N . LEU A 1 91 ? -3.345 -1.446 9.207 1.00 95.75 91 LEU A N 1
ATOM 730 C CA . LEU A 1 91 ? -4.583 -1.326 9.964 1.00 95.75 91 LEU A CA 1
ATOM 731 C C . LEU A 1 91 ? -5.723 -0.964 9.009 1.00 95.75 91 LEU A C 1
ATOM 733 O O . LEU A 1 91 ? -5.624 0.011 8.267 1.00 95.75 91 LEU A O 1
ATOM 737 N N . ALA A 1 92 ? -6.800 -1.739 9.006 1.00 95.69 92 ALA A N 1
ATOM 738 C CA . ALA A 1 92 ? -7.897 -1.562 8.067 1.00 95.69 92 ALA A CA 1
ATOM 739 C C . ALA A 1 92 ? -9.281 -1.653 8.722 1.00 95.69 92 ALA A C 1
ATOM 741 O O . ALA A 1 92 ? -9.448 -2.231 9.795 1.00 95.69 92 ALA A O 1
ATOM 742 N N . ASN A 1 93 ? -10.286 -1.082 8.057 1.00 95.12 93 ASN A N 1
ATOM 743 C CA . ASN A 1 93 ? -11.643 -0.916 8.594 1.00 95.12 93 ASN A CA 1
ATOM 744 C C . ASN A 1 93 ? -12.612 -2.076 8.336 1.00 95.12 93 ASN A C 1
ATOM 746 O O . ASN A 1 93 ? -13.770 -1.982 8.735 1.00 95.12 93 ASN A O 1
ATOM 750 N N . ALA A 1 94 ? -12.178 -3.158 7.687 1.00 95.94 94 ALA A N 1
ATOM 751 C CA . ALA A 1 94 ? -13.041 -4.301 7.412 1.00 95.94 94 ALA A CA 1
ATOM 752 C C . ALA A 1 94 ? -12.365 -5.646 7.702 1.00 95.94 94 ALA A C 1
ATOM 754 O O . ALA A 1 94 ? -11.148 -5.806 7.579 1.00 95.94 94 ALA A O 1
ATOM 755 N N . ALA A 1 95 ? -13.195 -6.644 8.019 1.00 96.50 95 ALA A N 1
ATOM 756 C CA . ALA A 1 95 ? -12.787 -8.021 8.312 1.00 96.50 95 ALA A CA 1
ATOM 757 C C . ALA A 1 95 ? -12.264 -8.810 7.105 1.00 96.50 95 ALA A C 1
ATOM 759 O O . ALA A 1 95 ? -11.694 -9.887 7.274 1.00 96.50 95 ALA A O 1
ATOM 760 N N . SER A 1 96 ? -12.447 -8.282 5.892 1.00 96.19 96 SER A N 1
ATOM 761 C CA . SER A 1 96 ? -11.817 -8.815 4.689 1.00 96.19 96 SER A CA 1
ATOM 762 C C . SER A 1 96 ? -11.071 -7.710 3.956 1.00 96.19 96 SER A C 1
ATOM 764 O O . SER A 1 96 ? -11.589 -6.607 3.787 1.00 96.19 96 SER A O 1
ATOM 766 N N . TRP A 1 97 ? -9.869 -8.024 3.473 1.00 95.88 97 TRP A N 1
ATOM 767 C CA . TRP A 1 97 ? -9.009 -7.067 2.777 1.00 95.88 97 TRP A CA 1
ATOM 768 C C . TRP A 1 97 ? -9.704 -6.379 1.594 1.00 95.88 97 TRP A C 1
ATOM 770 O O . TRP A 1 97 ? -9.615 -5.163 1.431 1.00 95.88 97 TRP A O 1
ATOM 780 N N . ASN A 1 98 ? -10.442 -7.151 0.793 1.00 94.12 98 ASN A N 1
ATOM 781 C CA . ASN A 1 98 ? -11.122 -6.643 -0.399 1.00 94.12 98 ASN A CA 1
ATOM 782 C C . ASN A 1 98 ? -12.303 -5.718 -0.073 1.00 94.12 98 ASN A C 1
ATOM 784 O O . ASN A 1 98 ? -12.667 -4.911 -0.919 1.00 94.12 98 ASN A O 1
ATOM 788 N N . ALA A 1 99 ? -12.877 -5.808 1.131 1.00 95.19 99 ALA A N 1
ATOM 789 C CA . ALA A 1 99 ? -13.921 -4.893 1.591 1.00 95.19 99 ALA A CA 1
ATOM 790 C C . ALA A 1 99 ? -13.361 -3.646 2.301 1.00 95.19 99 ALA A C 1
ATOM 792 O O . ALA A 1 99 ? -14.108 -2.703 2.549 1.00 95.19 99 ALA A O 1
ATOM 793 N N . SER A 1 100 ? -12.069 -3.631 2.649 1.00 94.62 100 SER A N 1
ATOM 794 C CA . SER A 1 100 ? -11.449 -2.511 3.360 1.00 94.62 100 SER A CA 1
ATOM 795 C C . SER A 1 100 ? -11.296 -1.294 2.456 1.00 94.62 100 SER A C 1
ATOM 797 O O . SER A 1 100 ? -10.553 -1.347 1.471 1.00 94.62 100 SER A O 1
ATOM 799 N N . THR A 1 101 ? -11.934 -0.193 2.850 1.00 92.00 101 THR A N 1
ATOM 800 C CA . THR A 1 101 ? -11.876 1.113 2.175 1.00 92.00 101 THR A CA 1
ATOM 801 C C . THR A 1 101 ? -10.909 2.095 2.828 1.00 92.00 101 THR A C 1
ATOM 803 O O . THR A 1 101 ? -10.514 3.064 2.188 1.00 92.00 101 THR A O 1
ATOM 806 N N . ILE A 1 102 ? -10.491 1.818 4.065 1.00 90.94 102 ILE A N 1
ATOM 807 C CA . ILE A 1 102 ? -9.438 2.535 4.787 1.00 90.94 102 ILE A CA 1
ATOM 808 C C . ILE A 1 102 ? -8.366 1.508 5.147 1.00 90.94 102 ILE A C 1
ATOM 810 O O . ILE A 1 102 ? -8.673 0.492 5.775 1.00 90.94 102 ILE A O 1
ATOM 814 N N . ARG A 1 103 ? -7.121 1.742 4.722 1.00 93.56 103 ARG A N 1
ATOM 815 C CA . ARG A 1 103 ? -5.977 0.836 4.907 1.00 93.56 103 ARG A CA 1
ATOM 816 C C . ARG A 1 103 ? -4.733 1.628 5.311 1.00 93.56 103 ARG A C 1
ATOM 818 O O . ARG A 1 103 ? -3.893 1.928 4.472 1.00 93.56 103 ARG A O 1
ATOM 825 N N . SER A 1 104 ? -4.593 1.955 6.585 1.00 93.19 104 SER A N 1
ATOM 826 C CA . SER A 1 104 ? -3.459 2.731 7.090 1.00 93.19 104 SER A CA 1
ATOM 827 C C . SER A 1 104 ? -2.224 1.850 7.337 1.00 93.19 104 SER A C 1
ATOM 829 O O . SER A 1 104 ? -2.279 0.956 8.191 1.00 93.19 104 SER A O 1
ATOM 831 N N . PRO A 1 105 ? -1.095 2.062 6.634 1.00 94.25 105 PRO A N 1
ATOM 832 C CA . PRO A 1 105 ? 0.153 1.378 6.949 1.00 94.25 105 PRO A CA 1
ATOM 833 C C . PRO A 1 105 ? 0.602 1.674 8.383 1.00 94.25 105 PRO A C 1
ATOM 835 O O . PRO A 1 105 ? 0.542 2.806 8.851 1.00 94.25 105 PRO A O 1
ATOM 838 N N . GLN A 1 106 ? 1.076 0.644 9.074 1.00 94.69 106 GLN A N 1
ATOM 839 C CA . GLN A 1 106 ? 1.644 0.724 10.416 1.00 94.69 106 GLN A CA 1
ATOM 840 C C . GLN A 1 106 ? 3.151 0.492 10.273 1.00 94.69 106 GLN A C 1
ATOM 842 O O . GLN A 1 106 ? 3.562 -0.666 10.143 1.00 94.69 106 GLN A O 1
ATOM 847 N N . PRO A 1 107 ? 3.980 1.555 10.206 1.00 92.38 107 PRO A N 1
ATOM 848 C CA . PRO A 1 107 ? 5.402 1.409 9.931 1.00 92.38 107 PRO A CA 1
ATOM 849 C C . PRO A 1 107 ? 6.055 0.456 10.929 1.00 92.38 107 PRO A C 1
ATOM 851 O O . PRO A 1 107 ? 5.994 0.651 12.148 1.00 92.38 107 PRO A O 1
ATOM 854 N N . ALA A 1 108 ? 6.654 -0.601 10.391 1.00 93.12 108 ALA A N 1
ATOM 855 C CA . ALA A 1 108 ? 7.359 -1.583 11.188 1.00 93.12 108 ALA A CA 1
ATOM 856 C C . ALA A 1 108 ? 8.660 -0.976 11.727 1.00 93.12 108 ALA A C 1
ATOM 858 O O . ALA A 1 108 ? 9.430 -0.372 10.984 1.00 93.12 108 ALA A O 1
ATOM 859 N N . THR A 1 109 ? 8.914 -1.160 13.016 1.00 93.88 109 THR A N 1
ATOM 860 C CA . THR A 1 109 ? 10.177 -0.805 13.670 1.00 93.88 109 THR A CA 1
ATOM 861 C C . THR A 1 109 ? 11.170 -1.963 13.636 1.00 93.88 109 THR A C 1
ATOM 863 O O . THR A 1 109 ? 12.377 -1.734 13.686 1.00 93.88 109 THR A O 1
ATOM 866 N N . SER A 1 110 ? 10.689 -3.204 13.513 1.00 94.12 110 SER A N 1
ATOM 867 C CA . SER A 1 110 ? 11.534 -4.369 13.261 1.00 94.12 110 SER A CA 1
ATOM 868 C C . SER A 1 110 ? 10.777 -5.498 12.563 1.00 94.12 110 SER A C 1
ATOM 870 O O . SER A 1 110 ? 9.562 -5.655 12.703 1.00 94.12 110 SER A O 1
ATOM 872 N N . TRP A 1 111 ? 11.534 -6.301 11.817 1.00 93.94 111 TRP A N 1
ATOM 873 C CA . TRP A 1 111 ? 11.071 -7.511 11.150 1.00 93.94 111 TRP A CA 1
ATOM 874 C C . TRP A 1 111 ? 11.915 -8.697 11.600 1.00 93.94 111 TRP A C 1
ATOM 876 O O . TRP A 1 111 ? 13.134 -8.591 11.732 1.00 93.94 111 TRP A O 1
ATOM 886 N N . SER A 1 112 ? 11.273 -9.844 11.777 1.00 92.50 112 SER A N 1
ATOM 887 C CA . SER A 1 112 ? 11.933 -11.135 11.925 1.00 92.50 112 SER A CA 1
ATOM 888 C C . SER A 1 112 ? 11.194 -12.191 11.107 1.00 92.50 112 SER A C 1
ATOM 890 O O . SER A 1 112 ? 10.147 -11.939 10.510 1.00 92.50 112 SER A O 1
ATOM 892 N N . THR A 1 113 ? 11.726 -13.409 11.088 1.00 86.94 113 THR A N 1
ATOM 893 C CA . THR A 1 113 ? 11.043 -14.556 10.477 1.00 86.94 113 THR A CA 1
ATOM 894 C C . THR A 1 113 ? 9.770 -14.961 11.224 1.00 86.94 113 THR A C 1
ATOM 896 O O . THR A 1 113 ? 8.933 -15.657 10.656 1.00 86.94 113 THR A O 1
ATOM 899 N N . THR A 1 114 ? 9.613 -14.538 12.481 1.00 88.44 114 THR A N 1
ATOM 900 C CA . THR A 1 114 ? 8.510 -14.942 13.362 1.00 88.44 114 THR A CA 1
ATOM 901 C C . THR A 1 114 ? 7.561 -13.804 13.720 1.00 88.44 114 THR A C 1
ATOM 903 O O . THR A 1 114 ? 6.515 -14.063 14.310 1.00 88.44 114 THR A O 1
ATOM 906 N N . GLY A 1 115 ? 7.879 -12.554 13.376 1.00 89.44 115 GLY A N 1
ATOM 907 C CA . GLY A 1 115 ? 7.033 -11.432 13.750 1.00 89.44 115 GLY A CA 1
ATOM 908 C C . GLY A 1 115 ? 7.449 -10.088 13.174 1.00 89.44 115 GLY A C 1
ATOM 909 O O . GLY A 1 115 ? 8.504 -9.925 12.562 1.00 89.44 115 GLY A O 1
ATOM 910 N N . VAL A 1 116 ? 6.570 -9.117 13.400 1.00 93.62 116 VAL A N 1
ATOM 911 C CA . VAL A 1 116 ? 6.744 -7.714 13.030 1.00 93.62 116 VAL A CA 1
ATOM 912 C C . VAL A 1 116 ? 6.414 -6.884 14.257 1.00 93.62 116 VAL A C 1
ATOM 914 O O . VAL A 1 116 ? 5.361 -7.078 14.864 1.00 93.62 116 VAL A O 1
ATOM 917 N N . VAL A 1 117 ? 7.303 -5.966 14.620 1.00 94.56 117 VAL A N 1
ATOM 918 C CA . VAL A 1 117 ? 7.008 -4.928 15.611 1.00 94.56 117 VAL A CA 1
ATOM 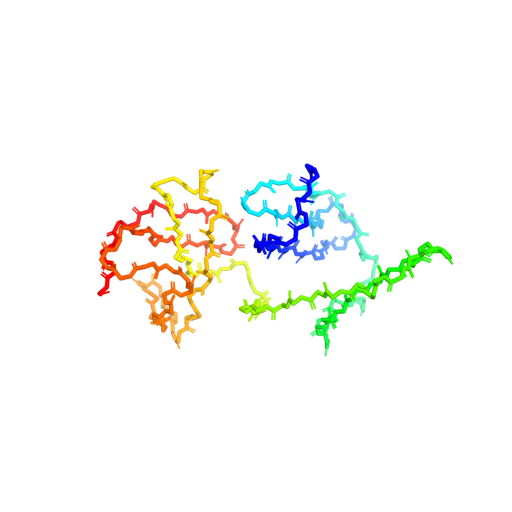919 C C . VAL A 1 117 ? 6.731 -3.649 14.844 1.00 94.56 117 VAL A C 1
ATOM 921 O O . VAL A 1 117 ? 7.464 -3.319 13.916 1.00 94.56 117 VAL A O 1
ATOM 924 N N . ALA A 1 118 ? 5.667 -2.938 15.201 1.00 93.25 118 ALA A N 1
ATOM 925 C CA . ALA A 1 118 ? 5.266 -1.710 14.530 1.00 93.25 118 ALA A CA 1
ATOM 926 C C . ALA A 1 118 ? 4.813 -0.657 15.536 1.00 93.25 118 ALA A C 1
ATOM 928 O O . ALA A 1 118 ? 4.347 -0.980 16.631 1.00 93.25 118 ALA A O 1
ATOM 929 N N . GLN A 1 119 ? 4.928 0.609 15.142 1.00 87.81 119 GLN A N 1
ATOM 930 C CA . GLN A 1 119 ? 4.299 1.697 15.875 1.00 87.81 119 GLN A CA 1
ATOM 931 C C . GLN A 1 119 ? 2.807 1.715 15.541 1.00 87.81 119 GLN A C 1
ATOM 933 O O . GLN A 1 119 ? 2.432 1.873 14.379 1.00 87.81 119 GLN A O 1
ATOM 938 N N . PHE A 1 120 ? 1.961 1.586 16.562 1.00 89.50 120 PHE A N 1
ATOM 939 C CA . PHE A 1 120 ? 0.523 1.732 16.388 1.00 89.50 120 PHE A CA 1
ATOM 940 C C . PHE A 1 120 ? 0.168 3.196 16.096 1.00 89.50 120 PHE A C 1
ATOM 942 O O . PHE A 1 120 ? 0.502 4.099 16.866 1.00 89.50 120 PHE A O 1
ATOM 949 N N . LYS A 1 121 ? -0.514 3.417 14.975 1.00 88.56 121 LYS A N 1
ATOM 950 C CA . LYS A 1 121 ? -1.044 4.695 14.512 1.00 88.56 121 LYS A CA 1
ATOM 951 C C . LYS A 1 121 ? -2.528 4.511 14.185 1.00 88.56 121 LYS A C 1
ATOM 953 O O . LYS A 1 121 ? -2.843 3.845 13.199 1.00 88.56 121 LYS A O 1
ATOM 958 N N . PRO A 1 122 ? -3.442 5.098 14.972 1.00 81.31 122 PRO A N 1
ATOM 959 C CA . PRO A 1 122 ? -4.872 4.905 14.773 1.00 81.31 122 PRO A CA 1
ATOM 960 C C . PRO A 1 122 ? -5.410 5.588 13.513 1.00 81.31 122 PRO A C 1
ATOM 962 O O . PRO A 1 122 ? -6.517 5.259 13.139 1.00 81.31 122 PRO A O 1
ATOM 965 N N . ALA A 1 123 ? -4.669 6.497 12.860 1.00 74.69 123 ALA A N 1
ATOM 966 C CA . ALA A 1 123 ? -4.923 6.998 11.497 1.00 74.69 123 ALA A CA 1
ATOM 967 C C . ALA A 1 123 ? -6.399 7.306 11.162 1.00 74.69 123 ALA A C 1
ATOM 969 O O . ALA A 1 123 ? -6.975 6.758 10.222 1.00 74.69 123 ALA A O 1
ATOM 970 N N . GLY A 1 124 ? -7.036 8.145 11.984 1.00 78.69 124 GLY A N 1
ATOM 971 C CA . GLY A 1 124 ? -8.423 8.579 11.782 1.00 78.69 124 GLY A CA 1
ATOM 972 C C . GLY A 1 124 ? -9.499 7.583 12.232 1.00 78.69 124 GLY A C 1
ATOM 973 O O . GLY A 1 124 ? -10.685 7.898 12.159 1.00 78.69 124 GLY A O 1
ATOM 974 N N . PHE A 1 125 ? -9.128 6.407 12.738 1.00 88.19 125 PHE A N 1
ATOM 975 C CA . PHE A 1 125 ? -10.081 5.495 13.356 1.00 88.19 125 PHE A CA 1
ATOM 976 C C . PHE A 1 125 ? -10.496 5.997 14.745 1.00 88.19 125 PHE A C 1
ATOM 978 O O . PHE A 1 125 ? -9.664 6.424 15.548 1.00 88.19 125 PHE A O 1
ATOM 985 N N . ALA A 1 126 ? -11.793 5.909 15.047 1.00 88.56 126 ALA A N 1
ATOM 986 C CA . ALA A 1 126 ? -12.322 6.315 16.343 1.00 88.56 126 ALA A CA 1
ATOM 987 C C . ALA A 1 126 ? -11.918 5.331 17.456 1.00 88.56 126 ALA A C 1
ATOM 989 O O . ALA A 1 126 ? -11.909 4.111 17.259 1.00 88.56 126 ALA A O 1
ATOM 990 N N . SER A 1 127 ? -11.627 5.872 18.640 1.00 91.38 127 SER A N 1
ATOM 991 C CA . SER A 1 127 ? -11.393 5.089 19.860 1.00 91.38 127 SER A CA 1
ATOM 992 C C . SER A 1 127 ? -12.572 4.159 20.141 1.00 91.38 127 SER A C 1
ATOM 994 O O . SER A 1 127 ? -13.728 4.495 19.865 1.00 91.38 127 SER A O 1
ATOM 996 N N . GLY A 1 128 ? -12.284 2.958 20.646 1.00 92.19 128 GLY A N 1
ATOM 997 C CA . GLY A 1 128 ? -13.316 1.962 20.896 1.00 92.19 128 GLY A CA 1
ATOM 998 C C . GLY A 1 128 ? -14.062 1.545 19.626 1.00 92.19 128 GLY A C 1
ATOM 999 O O . GLY A 1 128 ? -15.257 1.264 19.685 1.00 92.19 128 GLY A O 1
ATOM 1000 N N . THR A 1 129 ? -13.401 1.494 18.472 1.00 93.25 129 THR A N 1
ATOM 1001 C CA . THR A 1 129 ? -13.933 0.811 17.285 1.00 93.25 129 THR A CA 1
ATOM 1002 C C . THR A 1 129 ? -13.155 -0.463 17.000 1.00 93.25 129 THR A C 1
ATOM 1004 O O . THR A 1 129 ? -12.052 -0.678 17.511 1.00 93.25 129 THR A O 1
ATOM 1007 N N . ASP A 1 130 ? -13.778 -1.354 16.233 1.00 95.25 130 ASP A N 1
ATOM 1008 C CA . ASP A 1 130 ? -13.113 -2.555 15.754 1.00 95.25 130 ASP A CA 1
ATOM 1009 C C . ASP A 1 130 ? -12.344 -2.226 14.477 1.00 95.25 130 ASP A C 1
ATOM 1011 O O . ASP A 1 130 ? -12.868 -1.578 13.571 1.00 95.25 130 ASP A O 1
ATOM 1015 N N . ALA A 1 131 ? -11.115 -2.719 14.400 1.00 96.12 131 ALA A N 1
ATOM 1016 C CA . ALA A 1 131 ? -10.286 -2.659 13.209 1.00 96.12 131 ALA A CA 1
ATOM 1017 C C . ALA A 1 131 ? -9.633 -4.023 12.966 1.00 96.12 131 ALA A C 1
ATOM 1019 O O . ALA A 1 131 ? -9.700 -4.931 13.799 1.00 96.12 131 ALA A O 1
ATOM 1020 N N . TRP A 1 132 ? -8.997 -4.177 11.812 1.00 97.06 132 TRP A N 1
ATOM 1021 C CA . TRP A 1 132 ? -8.336 -5.412 11.421 1.00 97.06 132 TRP A CA 1
ATOM 1022 C C . TRP A 1 132 ? -6.913 -5.134 10.988 1.00 97.06 132 TRP A C 1
ATOM 1024 O O . TRP A 1 132 ? -6.659 -4.291 10.131 1.00 97.06 132 TRP A O 1
ATOM 1034 N N . LEU A 1 133 ? -5.986 -5.869 11.582 1.00 96.31 133 LEU A N 1
ATOM 1035 C CA . LEU A 1 133 ? -4.588 -5.845 11.210 1.00 96.31 133 LEU A CA 1
ATOM 1036 C C . LEU A 1 133 ? -4.348 -6.871 10.102 1.00 96.31 133 LEU A C 1
ATOM 1038 O O . LEU A 1 133 ? -4.796 -8.014 10.202 1.00 96.31 133 LEU A O 1
ATOM 1042 N N . TYR A 1 134 ? -3.620 -6.471 9.068 1.00 97.38 134 TYR A N 1
ATOM 1043 C CA . TYR A 1 134 ? -3.206 -7.326 7.963 1.00 97.38 134 TYR A CA 1
ATOM 1044 C C . TYR A 1 134 ? -1.707 -7.215 7.749 1.00 97.38 134 TYR A C 1
ATOM 1046 O O . TYR A 1 134 ? -1.136 -6.128 7.822 1.00 97.38 134 TYR A O 1
ATOM 1054 N N . LEU A 1 135 ? -1.084 -8.340 7.415 1.00 96.25 135 LEU A N 1
ATOM 1055 C CA . LEU A 1 135 ? 0.274 -8.378 6.905 1.00 96.25 135 LEU A CA 1
ATOM 1056 C C . LEU A 1 135 ? 0.227 -8.573 5.389 1.00 96.25 135 LEU A C 1
ATOM 1058 O O . LEU A 1 135 ? -0.238 -9.606 4.900 1.00 96.25 135 LEU A O 1
ATOM 1062 N N . ILE A 1 136 ? 0.738 -7.590 4.655 1.00 95.88 136 ILE A N 1
ATOM 1063 C CA . ILE A 1 136 ? 1.024 -7.711 3.227 1.00 95.88 136 ILE A CA 1
ATOM 1064 C C . ILE A 1 136 ? 2.448 -8.230 3.096 1.00 95.88 136 ILE A C 1
ATOM 1066 O O . ILE A 1 136 ? 3.361 -7.695 3.723 1.00 95.88 136 ILE A O 1
ATOM 1070 N N . ARG A 1 137 ? 2.645 -9.284 2.305 1.00 93.62 137 ARG A N 1
ATOM 1071 C CA . ARG A 1 137 ? 3.971 -9.859 2.046 1.00 93.62 137 ARG A CA 1
ATOM 1072 C C . ARG A 1 137 ? 4.615 -9.231 0.812 1.00 93.62 137 ARG A C 1
ATOM 1074 O O . ARG A 1 137 ? 3.963 -8.544 0.028 1.00 93.62 137 ARG A O 1
ATOM 1081 N N . ALA A 1 138 ? 5.907 -9.490 0.620 1.00 91.50 138 ALA A N 1
ATOM 1082 C CA . ALA A 1 138 ? 6.675 -8.943 -0.500 1.00 91.50 138 ALA A CA 1
ATOM 1083 C C . ALA A 1 138 ? 6.131 -9.368 -1.879 1.00 91.50 138 ALA A C 1
ATOM 1085 O O . ALA A 1 138 ? 6.205 -8.598 -2.835 1.00 91.50 138 ALA A O 1
ATOM 1086 N N . ASP A 1 139 ? 5.542 -10.563 -1.972 1.00 92.12 139 ASP A N 1
ATOM 1087 C CA . ASP A 1 139 ? 4.862 -11.064 -3.174 1.00 92.12 139 ASP A CA 1
ATOM 1088 C C . ASP A 1 139 ? 3.469 -10.442 -3.389 1.00 92.12 139 ASP A C 1
ATOM 1090 O O . ASP A 1 139 ? 2.867 -10.594 -4.452 1.00 92.12 139 ASP A O 1
ATOM 1094 N N . GLY A 1 140 ? 2.968 -9.705 -2.396 1.00 92.38 140 GLY A N 1
ATOM 1095 C CA . GLY A 1 140 ? 1.655 -9.088 -2.407 1.00 92.38 140 GLY A CA 1
ATOM 1096 C C . GLY A 1 140 ? 0.520 -9.920 -1.839 1.00 92.38 140 GLY A C 1
ATOM 1097 O O . GLY A 1 140 ? -0.614 -9.440 -1.841 1.00 92.38 140 GLY A O 1
ATOM 1098 N N . SER A 1 141 ? 0.797 -11.136 -1.369 1.00 95.06 141 SER A N 1
ATOM 1099 C CA . SER A 1 141 ? -0.191 -11.940 -0.659 1.00 95.06 141 SER A CA 1
ATOM 1100 C C . SER A 1 141 ? -0.575 -11.278 0.667 1.00 95.06 141 SER A C 1
ATOM 1102 O O . SER A 1 141 ? 0.244 -10.636 1.331 1.00 95.06 141 SER A O 1
ATOM 1104 N N . VAL A 1 142 ? -1.838 -11.444 1.053 1.00 97.25 142 VAL A N 1
ATOM 1105 C CA . VAL A 1 142 ? -2.417 -10.858 2.268 1.00 97.25 142 VAL A CA 1
ATOM 1106 C C . VAL A 1 142 ? -2.608 -11.961 3.304 1.00 97.25 142 VAL A C 1
ATOM 1108 O O . VAL A 1 142 ? -3.012 -13.075 2.966 1.00 97.25 142 VAL A O 1
ATOM 1111 N N . SER A 1 143 ? -2.273 -11.700 4.565 1.00 96.62 143 SER A N 1
ATOM 1112 C CA . SER A 1 143 ? -2.597 -12.612 5.666 1.00 96.62 143 SER A CA 1
ATOM 1113 C C . SER A 1 143 ? -4.108 -12.668 5.935 1.00 96.62 143 SER A C 1
ATOM 1115 O O . SER A 1 143 ? -4.846 -11.767 5.536 1.00 96.62 143 SER A O 1
ATOM 1117 N N . PRO A 1 144 ? -4.592 -13.665 6.694 1.00 97.06 144 PRO A N 1
ATOM 1118 C CA . PRO A 1 144 ? -5.842 -13.501 7.427 1.00 97.06 144 PRO A CA 1
ATOM 1119 C C . PRO A 1 144 ? -5.804 -12.225 8.284 1.00 97.06 144 PRO A C 1
ATOM 1121 O O . PRO A 1 144 ? -4.736 -11.833 8.762 1.00 97.06 144 PRO A O 1
ATOM 1124 N N . GLY A 1 145 ? -6.957 -11.578 8.455 1.00 97.06 145 GLY A N 1
ATOM 1125 C CA . GLY A 1 145 ? -7.072 -10.376 9.277 1.00 97.06 145 GLY A CA 1
ATOM 1126 C C . GLY A 1 145 ? -7.164 -10.710 10.764 1.00 97.06 145 GLY A C 1
ATOM 1127 O O . GLY A 1 145 ? -7.946 -11.577 11.155 1.00 97.06 145 GLY A O 1
ATOM 1128 N N . TRP A 1 146 ? -6.418 -9.990 11.601 1.00 96.62 146 TRP A N 1
ATOM 1129 C CA . TRP A 1 146 ? -6.546 -10.065 13.059 1.00 96.62 146 TRP A CA 1
ATOM 1130 C C . TRP A 1 146 ? -7.422 -8.926 13.556 1.00 96.62 146 TRP A C 1
ATOM 1132 O O . TRP A 1 146 ? -7.063 -7.760 13.410 1.00 96.62 146 TRP A O 1
ATOM 1142 N N . LYS A 1 147 ? -8.570 -9.257 14.147 1.00 96.81 147 LYS A N 1
ATOM 1143 C CA . LYS A 1 147 ? -9.443 -8.254 14.754 1.00 96.81 147 LYS A CA 1
ATOM 1144 C C . LYS A 1 147 ? -8.752 -7.644 15.974 1.00 96.81 147 LYS A C 1
ATOM 1146 O O . LYS A 1 147 ? -8.301 -8.377 16.852 1.00 96.81 147 LYS A O 1
ATOM 1151 N N . ILE A 1 148 ? -8.727 -6.320 16.045 1.00 94.12 148 ILE A N 1
ATOM 1152 C CA . ILE A 1 148 ? -8.257 -5.560 17.200 1.00 94.12 148 ILE A CA 1
ATOM 1153 C C . ILE A 1 148 ? -9.323 -4.555 17.629 1.00 94.12 148 ILE A C 1
ATOM 1155 O O . ILE A 1 148 ? -10.097 -4.060 16.808 1.00 94.12 148 ILE A O 1
ATOM 1159 N N . ARG A 1 149 ? -9.355 -4.254 18.925 1.00 94.44 149 ARG A N 1
ATOM 1160 C CA . ARG A 1 149 ? -10.155 -3.167 19.485 1.00 94.44 149 ARG A CA 1
ATOM 1161 C C . ARG A 1 149 ? -9.234 -1.979 19.708 1.00 94.44 149 ARG A C 1
ATOM 1163 O O . ARG A 1 149 ? -8.213 -2.138 20.374 1.00 94.44 149 ARG A O 1
ATOM 1170 N N . LEU A 1 150 ? -9.568 -0.829 19.136 1.00 91.56 150 LEU A N 1
ATOM 1171 C CA . LEU A 1 150 ? -8.757 0.369 19.324 1.00 91.56 150 LEU A CA 1
ATOM 1172 C C . LEU A 1 150 ? -8.952 0.916 20.746 1.00 91.56 150 LEU A C 1
ATOM 1174 O O . LEU A 1 150 ? -10.086 0.868 21.241 1.00 91.56 150 LEU A O 1
ATOM 1178 N N . PRO A 1 151 ? -7.865 1.374 21.396 1.00 85.69 151 PRO A N 1
ATOM 1179 C CA . PRO A 1 151 ? -7.905 1.898 22.758 1.00 85.69 151 PRO A CA 1
ATOM 1180 C C . PRO A 1 151 ? -8.788 3.139 22.879 1.00 85.69 151 PRO A C 1
ATOM 1182 O O . PRO A 1 151 ? -9.053 3.805 21.850 1.00 85.69 151 PRO A O 1
#

Secondary structure (DSSP, 8-state):
-PPPTT----EEEEEEPPPTT---EEEEEEETTEEEEEEEEE---SSTT-----------------TT--SPPP---------SSS-EEEEESSSSGGG-S-EEEE-EEEE-SS-EEE----TTPPTT-EEEEEEEPTTS-BPPPEEEE--